Protein AF-A0A922XYN2-F1 (afdb_monomer)

Structure (mmCIF, N/CA/C/O backbone):
data_AF-A0A922XYN2-F1
#
_entry.id   AF-A0A922XYN2-F1
#
loop_
_atom_site.group_PDB
_atom_site.id
_atom_site.type_symbol
_atom_site.label_atom_id
_atom_site.label_alt_id
_atom_site.label_comp_id
_atom_site.label_asym_id
_atom_site.label_entity_id
_atom_site.label_seq_id
_atom_site.pdbx_PDB_ins_code
_atom_site.Cartn_x
_atom_site.Cartn_y
_atom_site.Cartn_z
_atom_site.occupancy
_atom_site.B_iso_or_equiv
_atom_site.auth_seq_id
_atom_site.auth_comp_id
_atom_site.auth_asym_id
_atom_site.auth_atom_id
_atom_site.pdbx_PDB_model_num
ATOM 1 N N . MET A 1 1 ? -10.089 15.717 -53.606 1.00 35.59 1 MET A N 1
ATOM 2 C CA . MET A 1 1 ? -9.477 16.838 -52.865 1.00 35.59 1 MET A CA 1
ATOM 3 C C . MET A 1 1 ? -10.326 17.003 -51.611 1.00 35.59 1 MET A C 1
ATOM 5 O O . MET A 1 1 ? -11.531 17.068 -51.799 1.00 35.59 1 MET A O 1
ATOM 9 N N . ILE A 1 2 ? -9.685 16.869 -50.436 1.00 46.00 2 ILE A N 1
ATOM 10 C CA . ILE A 1 2 ? -10.048 17.130 -49.009 1.00 46.00 2 ILE A CA 1
ATOM 11 C C . ILE A 1 2 ? -11.475 17.694 -48.752 1.00 46.00 2 ILE A C 1
ATOM 13 O O . ILE A 1 2 ? -11.925 18.522 -49.529 1.00 46.00 2 ILE A O 1
ATOM 17 N N . ASP A 1 3 ? -12.252 17.364 -47.714 1.00 44.62 3 ASP A N 1
ATOM 18 C CA . ASP A 1 3 ? -11.954 17.062 -46.303 1.00 44.62 3 ASP A CA 1
ATOM 19 C C . ASP A 1 3 ? -13.269 16.685 -45.560 1.00 44.62 3 ASP A C 1
ATOM 21 O O . ASP A 1 3 ? -14.352 16.765 -46.138 1.00 44.62 3 ASP A O 1
ATOM 25 N N . GLU A 1 4 ? -13.129 16.376 -44.267 1.00 50.12 4 GLU A N 1
ATOM 26 C CA . GLU A 1 4 ? -14.046 16.641 -43.148 1.00 50.12 4 GLU A CA 1
ATOM 27 C C . GLU A 1 4 ? -15.029 15.540 -42.713 1.00 50.12 4 GLU A C 1
ATOM 29 O O . GLU A 1 4 ? -16.139 15.414 -43.226 1.00 50.12 4 GLU A O 1
ATOM 34 N N . LYS A 1 5 ? -14.653 14.820 -41.639 1.00 47.78 5 LYS A N 1
ATOM 35 C CA . LYS A 1 5 ? -15.328 14.816 -40.313 1.00 47.78 5 LYS A CA 1
ATOM 36 C C . LYS A 1 5 ? -15.004 13.542 -39.526 1.00 47.78 5 LYS A C 1
ATOM 38 O O . LYS A 1 5 ? -15.705 12.541 -39.606 1.00 47.78 5 LYS A O 1
ATOM 43 N N . GLY A 1 6 ? -13.962 13.613 -38.700 1.00 42.72 6 GLY A N 1
ATOM 44 C CA . GLY A 1 6 ? -13.718 12.675 -37.603 1.00 42.72 6 GLY A CA 1
ATOM 45 C C . GLY A 1 6 ? -14.423 13.147 -36.334 1.00 42.72 6 GLY A C 1
ATOM 46 O O . GLY A 1 6 ? -13.771 13.531 -35.372 1.00 42.72 6 GLY A O 1
ATOM 47 N N . ALA A 1 7 ? -15.750 13.172 -36.358 1.00 51.50 7 ALA A N 1
ATOM 48 C CA . ALA A 1 7 ? -16.563 13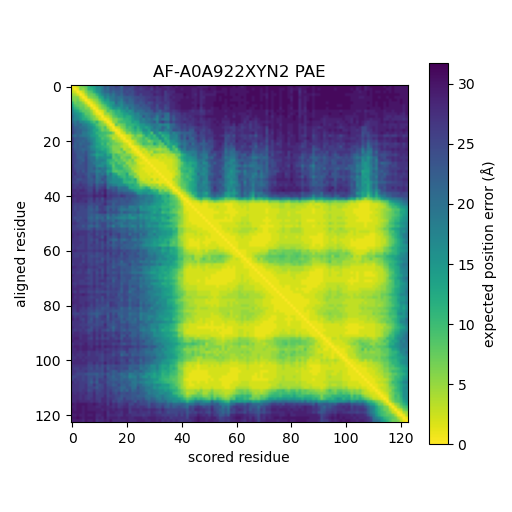.238 -35.156 1.00 51.50 7 ALA A CA 1
ATOM 49 C C . ALA A 1 7 ? -17.721 12.271 -35.349 1.00 51.50 7 ALA A C 1
ATOM 51 O O . ALA A 1 7 ? -18.458 12.416 -36.324 1.00 51.50 7 ALA A O 1
ATOM 52 N N . ASN A 1 8 ? -17.824 11.318 -34.423 1.00 53.53 8 ASN A N 1
ATOM 53 C CA . ASN A 1 8 ? -19.052 10.915 -33.743 1.00 53.53 8 ASN A CA 1
ATOM 54 C C . ASN A 1 8 ? -19.264 9.403 -33.626 1.00 53.53 8 ASN A C 1
ATOM 56 O O . ASN A 1 8 ? -18.958 8.632 -34.528 1.00 53.53 8 ASN A O 1
ATOM 60 N N . ASP A 1 9 ? -19.907 9.070 -32.506 1.00 50.09 9 ASP A N 1
ATOM 61 C CA . ASP A 1 9 ? -20.836 7.960 -32.344 1.00 50.09 9 ASP A CA 1
ATOM 62 C C . ASP A 1 9 ? -20.226 6.559 -32.380 1.00 50.09 9 ASP A C 1
ATOM 64 O O . ASP A 1 9 ? -19.882 6.012 -33.427 1.00 50.09 9 ASP A O 1
ATOM 68 N N . ALA A 1 10 ? -20.192 5.919 -31.205 1.00 53.25 10 ALA A N 1
ATOM 69 C CA . ALA A 1 10 ? -20.178 4.464 -31.150 1.00 53.25 10 ALA A CA 1
ATOM 70 C C . ALA A 1 10 ? -21.277 3.948 -32.108 1.00 53.25 10 ALA A C 1
ATOM 72 O O . ALA A 1 10 ? -22.445 4.323 -31.951 1.00 53.25 10 ALA A O 1
ATOM 73 N N . PRO A 1 11 ? -20.924 3.171 -33.145 1.00 46.31 11 PRO A N 1
ATOM 74 C CA . PRO A 1 11 ? -21.837 2.911 -34.245 1.00 46.31 11 PRO A CA 1
ATOM 75 C C . PRO A 1 11 ? -23.014 2.052 -33.776 1.00 46.31 11 PRO A C 1
ATOM 77 O O . PRO A 1 11 ? -22.827 0.968 -33.227 1.00 46.31 11 PRO A O 1
ATOM 80 N N . CYS A 1 12 ? -24.237 2.502 -34.069 1.00 55.22 12 CYS A N 1
ATOM 81 C CA . CYS A 1 12 ? -25.516 1.841 -33.771 1.00 55.22 12 CYS A CA 1
ATOM 82 C C . CYS A 1 12 ? -25.755 0.499 -34.506 1.00 55.22 12 CYS A C 1
ATOM 84 O O . CYS A 1 12 ? -26.888 0.031 -34.587 1.00 55.22 12 CYS A O 1
ATOM 86 N N . TRP A 1 13 ? -24.701 -0.126 -35.040 1.00 47.03 13 TRP A N 1
ATOM 87 C CA . TRP A 1 13 ? -24.752 -1.309 -35.907 1.00 47.03 13 TRP A CA 1
ATOM 88 C C . TRP A 1 13 ? -24.107 -2.563 -35.296 1.00 47.03 13 TRP A C 1
ATOM 90 O O . TRP A 1 13 ? -24.020 -3.586 -35.973 1.00 47.03 13 TRP A O 1
ATOM 100 N N . TYR A 1 14 ? -23.667 -2.528 -34.034 1.00 45.69 14 TYR A N 1
ATOM 101 C CA . TYR A 1 14 ? -23.246 -3.745 -33.335 1.00 45.69 14 TYR A CA 1
ATOM 102 C C . TYR A 1 14 ? -24.481 -4.534 -32.877 1.00 45.69 14 TYR A C 1
ATOM 104 O O . TYR A 1 14 ? -25.218 -4.101 -31.994 1.00 45.69 14 TYR A O 1
ATOM 112 N N . GLY A 1 15 ? -24.718 -5.694 -33.497 1.00 53.38 15 GLY A N 1
ATOM 113 C CA . GLY A 1 15 ? -25.681 -6.675 -32.996 1.00 53.38 15 GLY A CA 1
ATOM 114 C C . GLY A 1 15 ? -25.260 -7.185 -31.614 1.00 53.38 15 GLY A C 1
ATOM 115 O O . GLY A 1 15 ? -24.064 -7.289 -31.329 1.00 53.38 15 GLY A O 1
ATOM 116 N N . SER A 1 16 ? -26.238 -7.506 -30.763 1.00 57.66 16 SER A N 1
ATOM 117 C CA . SER A 1 16 ? -26.027 -7.902 -29.359 1.00 57.66 16 SER A CA 1
ATOM 118 C C . SER A 1 16 ? -24.988 -9.016 -29.187 1.00 57.66 16 SER A C 1
ATOM 120 O O . SER A 1 16 ? -24.183 -8.967 -28.265 1.00 57.66 16 SER A O 1
ATOM 122 N N . GLU A 1 17 ? -24.907 -9.942 -30.143 1.00 52.44 17 GLU A N 1
ATOM 123 C CA . GLU A 1 17 ? -23.994 -11.091 -30.095 1.00 52.44 17 GLU A CA 1
ATOM 124 C C . GLU A 1 17 ? -22.498 -10.713 -30.116 1.00 52.44 17 GLU A C 1
ATOM 126 O O . GLU A 1 17 ? -21.669 -11.444 -29.576 1.00 52.44 17 GLU A O 1
ATOM 131 N N . GLN A 1 18 ? -22.115 -9.569 -30.700 1.00 48.56 18 GLN A N 1
ATOM 132 C CA . GLN A 1 18 ? -20.716 -9.109 -30.686 1.00 48.56 18 GLN A CA 1
ATOM 133 C C . GLN A 1 18 ? -20.359 -8.331 -29.409 1.00 48.56 18 GLN A C 1
ATOM 135 O O . GLN A 1 18 ? -19.202 -8.352 -28.989 1.00 48.56 18 GLN A O 1
ATOM 140 N N . ALA A 1 19 ? -21.343 -7.705 -28.754 1.00 52.12 19 ALA A N 1
ATOM 141 C CA . ALA A 1 19 ? -21.171 -7.155 -27.409 1.00 52.12 19 ALA A CA 1
ATOM 142 C C . ALA A 1 19 ? -21.004 -8.280 -26.368 1.00 52.12 19 ALA A C 1
ATOM 144 O O . ALA A 1 19 ? -20.178 -8.163 -25.462 1.00 52.12 19 ALA A O 1
ATOM 145 N N . ASP A 1 20 ? -21.702 -9.404 -26.558 1.00 54.69 20 ASP A N 1
ATOM 146 C CA . ASP A 1 20 ? -21.614 -10.580 -25.684 1.00 54.69 20 ASP A CA 1
ATOM 147 C C . ASP A 1 20 ? -20.237 -11.263 -25.758 1.00 54.69 20 ASP A C 1
ATOM 149 O O . ASP A 1 20 ? -19.674 -11.656 -24.733 1.00 54.69 20 ASP A O 1
ATOM 153 N N . ALA A 1 21 ? -19.633 -11.338 -26.950 1.00 50.16 21 ALA A N 1
ATOM 154 C CA . ALA A 1 21 ? -18.270 -11.851 -27.117 1.00 50.16 21 ALA A CA 1
ATOM 155 C C . ALA A 1 21 ? -17.208 -10.960 -26.432 1.00 50.16 21 ALA A C 1
ATOM 157 O O . ALA A 1 21 ? -16.198 -11.467 -25.938 1.00 50.16 21 ALA A O 1
ATOM 158 N N . TRP A 1 22 ? -17.442 -9.644 -26.355 1.00 49.38 22 TRP A N 1
ATOM 159 C CA . TRP A 1 22 ? -16.561 -8.686 -25.674 1.00 49.38 22 TRP A CA 1
ATOM 160 C C . TRP A 1 22 ? -16.706 -8.762 -24.147 1.00 49.38 22 TRP A C 1
ATOM 162 O O . TRP A 1 22 ? -15.704 -8.825 -23.434 1.00 49.38 22 TRP A O 1
ATOM 172 N N . ALA A 1 23 ? -17.939 -8.873 -23.644 1.00 52.00 23 ALA A N 1
ATOM 173 C CA . ALA A 1 23 ? -18.224 -9.098 -22.226 1.00 52.00 23 ALA A CA 1
ATOM 174 C C . ALA A 1 23 ? -17.661 -10.440 -21.714 1.00 52.00 23 ALA A C 1
ATOM 176 O O . ALA A 1 23 ? -17.095 -10.499 -20.621 1.00 52.00 23 ALA A O 1
ATOM 177 N N . ALA A 1 24 ? -17.726 -11.506 -22.523 1.00 54.72 24 ALA A N 1
ATOM 178 C CA . ALA A 1 24 ? -17.124 -12.799 -22.190 1.00 54.72 24 ALA A CA 1
ATOM 179 C C . ALA A 1 24 ? -15.586 -12.737 -22.102 1.00 54.72 24 ALA A C 1
ATOM 181 O O . ALA A 1 24 ? -14.985 -13.400 -21.254 1.00 54.72 24 ALA A O 1
ATOM 182 N N . GLY A 1 25 ? -14.942 -11.906 -22.931 1.00 49.44 25 GLY A N 1
ATOM 183 C CA . GLY A 1 25 ? -13.504 -11.639 -22.852 1.00 49.44 25 GLY A CA 1
ATOM 184 C C . GLY A 1 25 ? -13.089 -10.924 -21.558 1.00 49.44 25 GLY A C 1
ATOM 185 O O . GLY A 1 25 ? -12.072 -11.285 -20.964 1.00 49.44 25 GLY A O 1
ATOM 186 N N . PHE A 1 26 ? -13.894 -9.966 -21.079 1.00 51.28 26 PHE A N 1
ATOM 187 C CA . PHE A 1 26 ? -13.655 -9.273 -19.807 1.00 51.28 26 PHE A CA 1
ATOM 188 C C . PHE A 1 26 ? -13.840 -10.176 -18.590 1.00 51.28 26 PHE A C 1
ATOM 190 O O . PHE A 1 26 ? -13.027 -10.105 -17.671 1.00 51.28 26 PHE A O 1
ATOM 197 N N . GLU A 1 27 ? -14.824 -11.078 -18.594 1.00 57.88 27 GLU A N 1
ATOM 198 C CA . GLU A 1 27 ? -14.984 -12.015 -17.476 1.00 57.88 27 GLU A CA 1
ATOM 199 C C . GLU A 1 27 ? -13.934 -13.121 -17.452 1.00 57.88 27 GLU A C 1
ATOM 201 O O . GLU A 1 27 ? -13.489 -13.509 -16.370 1.00 57.88 27 GLU A O 1
ATOM 206 N N . ALA A 1 28 ? -13.441 -13.567 -18.611 1.00 51.28 28 ALA A N 1
ATOM 207 C CA . ALA A 1 28 ? -12.278 -14.451 -18.661 1.00 51.28 28 ALA A CA 1
ATOM 208 C C . ALA A 1 28 ? -11.017 -13.765 -18.094 1.00 51.28 28 ALA A C 1
ATOM 210 O O . ALA A 1 28 ? -10.256 -14.387 -17.351 1.00 51.28 28 ALA A O 1
ATOM 211 N N . ALA A 1 29 ? -10.824 -12.472 -18.376 1.00 53.66 29 ALA A N 1
ATOM 212 C CA . ALA A 1 29 ? -9.730 -11.676 -17.820 1.00 53.66 29 ALA A CA 1
ATOM 213 C C . ALA A 1 29 ? -9.905 -11.383 -16.316 1.00 53.66 29 ALA A C 1
ATOM 215 O O . ALA A 1 29 ? -8.935 -11.489 -15.565 1.00 53.66 29 ALA A O 1
ATOM 216 N N . ARG A 1 30 ? -11.129 -11.092 -15.848 1.00 59.50 30 ARG A N 1
ATOM 217 C CA . ARG A 1 30 ? -11.458 -10.927 -14.421 1.00 59.50 30 ARG A CA 1
ATOM 218 C C . ARG A 1 30 ? -11.191 -12.208 -13.637 1.00 59.50 30 ARG A C 1
ATOM 220 O O . ARG A 1 30 ? -10.584 -12.153 -12.576 1.00 59.50 30 ARG A O 1
ATOM 227 N N . LEU A 1 31 ? -11.577 -13.368 -14.166 1.00 60.56 31 LEU A N 1
ATOM 228 C CA . LEU A 1 31 ? -11.314 -14.660 -13.527 1.00 60.56 31 LEU A CA 1
ATOM 229 C C . LEU A 1 31 ? -9.822 -15.021 -13.532 1.00 60.56 31 LEU A C 1
ATOM 231 O O . LEU A 1 31 ? -9.329 -15.558 -12.542 1.00 60.56 31 LEU A O 1
ATOM 235 N N . ALA A 1 32 ? -9.082 -14.689 -14.595 1.00 51.25 32 ALA A N 1
ATOM 236 C CA . ALA A 1 32 ? -7.627 -14.852 -14.632 1.00 51.25 32 ALA A CA 1
ATOM 237 C C . ALA A 1 32 ? -6.906 -13.920 -13.632 1.00 51.25 32 ALA A C 1
ATOM 239 O O . ALA A 1 32 ? -5.978 -14.365 -12.957 1.00 51.25 32 ALA A O 1
ATOM 240 N N . TYR A 1 33 ? -7.368 -12.672 -13.472 1.00 52.03 33 TYR A N 1
ATOM 241 C CA . TYR A 1 33 ? -6.910 -11.720 -12.447 1.00 52.03 33 TYR A CA 1
ATOM 242 C C . TYR A 1 33 ? -7.206 -12.220 -11.026 1.00 52.03 33 TYR A C 1
ATOM 244 O O . TYR A 1 33 ? -6.307 -12.259 -10.189 1.00 52.03 33 TYR A O 1
ATOM 252 N N . GLU A 1 34 ? -8.426 -12.690 -10.761 1.00 51.12 34 GLU A N 1
ATOM 253 C CA . GLU A 1 34 ? -8.823 -13.230 -9.454 1.00 51.12 34 GLU A CA 1
ATOM 254 C C . GLU A 1 34 ? -8.113 -14.563 -9.124 1.00 51.12 34 GLU A C 1
ATOM 256 O O . GLU A 1 34 ? -7.757 -14.807 -7.971 1.00 51.12 34 GLU A O 1
ATOM 261 N N . SER A 1 35 ? -7.802 -15.394 -10.129 1.00 46.38 35 SER A N 1
ATOM 262 C CA . SER A 1 35 ? -7.001 -16.617 -9.959 1.00 46.38 35 SER A CA 1
ATOM 263 C C . SER A 1 35 ? -5.508 -16.332 -9.747 1.00 46.38 35 SER A C 1
ATOM 265 O O . SER A 1 35 ? -4.863 -17.053 -8.984 1.00 46.38 35 SER A O 1
ATOM 267 N N . ALA A 1 36 ? -4.940 -15.304 -10.386 1.00 49.69 36 ALA A N 1
ATOM 268 C CA . ALA A 1 36 ? -3.550 -14.889 -10.174 1.00 49.69 36 ALA A CA 1
ATOM 269 C C . ALA A 1 36 ? -3.355 -14.224 -8.796 1.00 49.69 36 ALA A C 1
ATOM 271 O O . ALA A 1 36 ? -2.345 -14.456 -8.134 1.00 49.69 36 ALA A O 1
ATOM 272 N N . LYS A 1 37 ? -4.374 -13.498 -8.311 1.00 51.41 37 LYS A N 1
ATOM 273 C CA . LYS A 1 37 ? -4.485 -12.986 -6.931 1.00 51.41 37 LYS A CA 1
ATOM 274 C C . LYS A 1 37 ? -4.435 -14.084 -5.866 1.00 51.41 37 LYS A C 1
ATOM 276 O O . LYS A 1 37 ? -4.062 -13.817 -4.725 1.00 51.41 37 LYS A O 1
ATOM 281 N N . GLN A 1 38 ? -4.859 -15.302 -6.203 1.00 48.66 38 GLN A N 1
ATOM 282 C CA . GLN A 1 38 ? -5.121 -16.332 -5.203 1.00 48.66 38 GLN A CA 1
ATOM 283 C C . GLN A 1 38 ? -3.884 -17.106 -4.732 1.00 48.66 38 GLN A C 1
ATOM 285 O O . GLN A 1 38 ? -3.932 -17.630 -3.620 1.00 48.66 38 GLN A O 1
ATOM 290 N N . LYS A 1 39 ? -2.781 -17.188 -5.492 1.00 47.91 39 LYS A N 1
ATOM 291 C CA . LYS A 1 39 ? -1.590 -17.958 -5.070 1.00 47.91 39 LYS A CA 1
ATOM 292 C C . LYS A 1 39 ? -0.272 -17.433 -5.654 1.00 47.91 39 LYS A C 1
ATOM 294 O O . LYS A 1 39 ? 0.334 -18.081 -6.503 1.00 47.91 39 LYS A O 1
ATOM 299 N N . GLY A 1 40 ? 0.244 -16.328 -5.116 1.00 54.81 40 GLY A N 1
ATOM 300 C CA . GLY A 1 40 ? 1.696 -16.242 -4.933 1.00 54.81 40 GLY A CA 1
ATOM 301 C C . GLY A 1 40 ? 2.094 -17.356 -3.960 1.00 54.81 40 GLY A C 1
ATOM 302 O O . GLY A 1 40 ? 1.422 -17.525 -2.942 1.00 54.81 40 GLY A O 1
ATOM 303 N N . ALA A 1 41 ? 3.104 -18.164 -4.287 1.00 52.59 41 ALA A N 1
ATOM 304 C CA . ALA A 1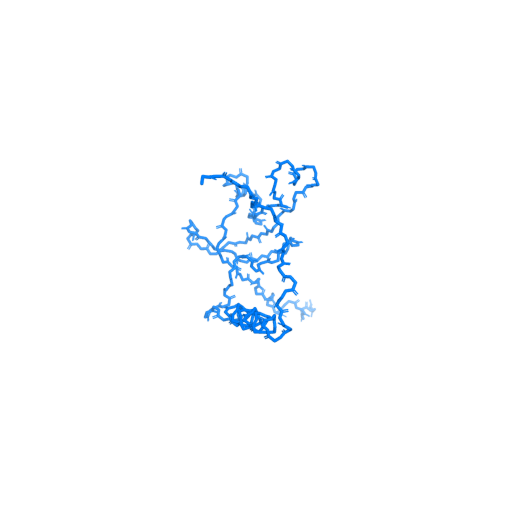 41 ? 3.386 -19.452 -3.635 1.00 52.59 41 ALA A CA 1
ATOM 305 C C . ALA A 1 41 ? 3.551 -19.401 -2.094 1.00 52.59 41 ALA A C 1
ATOM 307 O O . ALA A 1 41 ? 3.411 -20.436 -1.450 1.00 52.59 41 ALA A O 1
ATOM 308 N N . ASP A 1 42 ? 3.720 -18.207 -1.510 1.00 71.75 42 ASP A N 1
ATOM 309 C CA . ASP A 1 42 ? 3.964 -17.968 -0.080 1.00 71.75 42 ASP A CA 1
ATOM 310 C C . ASP A 1 42 ? 3.003 -16.934 0.563 1.00 71.75 42 ASP A C 1
ATOM 312 O O . ASP A 1 42 ? 3.304 -16.352 1.608 1.00 71.75 42 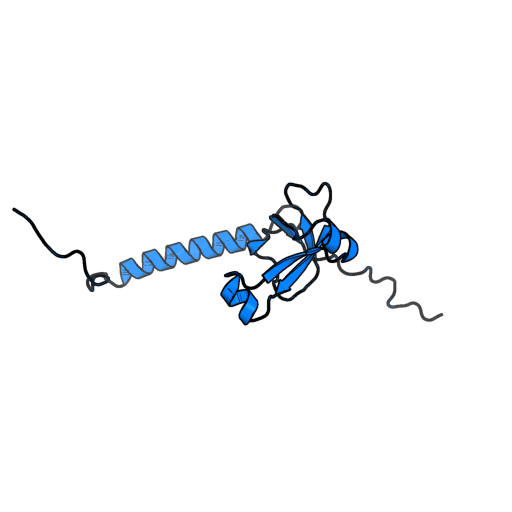ASP A O 1
ATOM 316 N N . GLY A 1 43 ? 1.848 -16.661 -0.061 1.00 85.12 43 GLY A N 1
ATOM 317 C CA . GLY A 1 43 ? 0.816 -15.749 0.471 1.00 85.12 43 GLY A CA 1
ATOM 318 C C . GLY A 1 43 ? 0.986 -14.263 0.122 1.00 85.12 43 GLY A C 1
ATOM 319 O O . GLY A 1 43 ? 0.176 -13.444 0.554 1.00 85.12 43 GLY A O 1
ATOM 320 N N . TRP A 1 44 ? 2.000 -13.920 -0.676 1.00 90.25 44 TRP A N 1
ATOM 321 C CA . TRP A 1 44 ? 2.217 -12.578 -1.225 1.00 90.25 44 TRP A CA 1
ATOM 322 C C . TRP A 1 44 ? 1.281 -12.269 -2.400 1.00 90.25 44 TRP A C 1
ATOM 324 O O . TRP A 1 44 ? 0.986 -13.141 -3.220 1.00 90.25 44 TRP A O 1
ATOM 334 N N . ARG A 1 45 ? 0.829 -11.017 -2.479 1.00 92.44 45 ARG A N 1
ATOM 335 C CA . ARG A 1 45 ? -0.116 -10.482 -3.468 1.00 92.44 45 ARG A CA 1
ATOM 336 C C . ARG A 1 45 ? 0.418 -9.175 -4.048 1.00 92.44 45 ARG A C 1
ATOM 338 O O . ARG A 1 45 ? 1.184 -8.482 -3.387 1.00 92.44 45 ARG A O 1
ATOM 345 N N . ASP A 1 46 ? -0.008 -8.827 -5.255 1.00 93.50 46 ASP A N 1
ATOM 346 C CA . ASP A 1 46 ? 0.321 -7.545 -5.894 1.00 93.50 46 ASP A CA 1
ATOM 347 C C . ASP A 1 46 ? -0.196 -6.361 -5.058 1.00 93.50 46 ASP A C 1
ATOM 349 O O . ASP A 1 46 ? -1.338 -6.397 -4.582 1.00 93.50 46 ASP A O 1
ATOM 353 N N . ILE A 1 47 ? 0.618 -5.318 -4.871 1.00 94.62 47 ILE A N 1
ATOM 354 C CA . ILE A 1 47 ? 0.259 -4.136 -4.071 1.00 94.62 47 ILE A CA 1
ATOM 355 C C . ILE A 1 47 ? -1.007 -3.421 -4.563 1.00 94.62 47 ILE A C 1
ATOM 357 O O . ILE A 1 47 ? -1.744 -2.865 -3.753 1.00 94.62 47 ILE A O 1
ATOM 361 N N . ALA A 1 48 ? -1.336 -3.485 -5.857 1.00 94.62 48 ALA A N 1
ATOM 362 C CA . ALA A 1 48 ? -2.562 -2.900 -6.399 1.00 94.62 48 ALA A CA 1
ATOM 363 C C . ALA A 1 48 ? -3.833 -3.530 -5.802 1.00 94.62 48 ALA A C 1
ATOM 365 O O . ALA A 1 48 ? -4.916 -2.959 -5.905 1.00 94.62 48 ALA A O 1
ATOM 366 N N . SER A 1 49 ? -3.709 -4.707 -5.181 1.00 93.94 49 SER A N 1
ATOM 367 C CA . SER A 1 49 ? -4.793 -5.388 -4.473 1.00 93.94 49 SER A CA 1
ATOM 368 C C . SER A 1 49 ? -4.829 -5.155 -2.961 1.00 93.94 49 SER A C 1
ATOM 370 O O . SER A 1 49 ? -5.694 -5.732 -2.300 1.00 93.94 49 SER A O 1
ATOM 372 N N . ALA A 1 50 ? -3.888 -4.385 -2.411 1.00 94.81 50 ALA A N 1
ATOM 373 C CA . ALA A 1 50 ? -3.816 -4.117 -0.981 1.00 94.81 50 ALA A CA 1
ATOM 374 C C . ALA A 1 50 ? -4.970 -3.222 -0.508 1.00 94.81 50 ALA A C 1
ATOM 376 O O . ALA A 1 50 ? -5.441 -2.371 -1.272 1.00 94.81 50 ALA A O 1
ATOM 377 N N . PRO A 1 51 ? -5.430 -3.399 0.742 1.00 93.56 51 PRO A N 1
ATOM 378 C CA . PRO A 1 51 ? -6.441 -2.530 1.320 1.00 93.56 51 PRO A CA 1
ATOM 379 C C . PRO A 1 51 ? -5.905 -1.096 1.453 1.00 93.56 51 PRO A C 1
ATOM 381 O O . PRO A 1 51 ? -4.749 -0.869 1.812 1.00 93.56 51 PRO A O 1
ATOM 384 N N . LYS A 1 52 ? -6.761 -0.121 1.128 1.00 96.56 52 LYS A N 1
ATOM 385 C CA . LYS A 1 52 ? -6.480 1.324 1.215 1.00 96.56 52 LYS A CA 1
ATOM 386 C C . LYS A 1 52 ? -7.321 1.999 2.301 1.00 96.56 52 LYS A C 1
ATOM 388 O O . LYS A 1 52 ? -7.818 3.105 2.129 1.00 96.56 52 LYS A O 1
ATOM 393 N N . ASP A 1 53 ? -7.535 1.288 3.398 1.00 95.25 53 ASP A N 1
ATOM 394 C CA . ASP A 1 53 ? -8.357 1.699 4.541 1.00 95.25 53 ASP A CA 1
ATOM 395 C C . ASP A 1 53 ? -7.523 1.971 5.807 1.00 95.25 53 ASP A C 1
ATOM 397 O O . ASP A 1 53 ? -8.077 2.237 6.872 1.00 95.25 53 ASP A O 1
ATOM 401 N N . GLY A 1 54 ? -6.192 1.926 5.688 1.00 93.56 54 GLY A N 1
ATOM 402 C CA . GLY A 1 54 ? -5.255 2.100 6.796 1.00 93.56 54 GLY A CA 1
ATOM 403 C C . GLY A 1 54 ? -4.885 0.805 7.526 1.00 93.56 54 GLY A C 1
ATOM 404 O O . GLY A 1 54 ? -4.127 0.870 8.495 1.00 93.56 54 GLY A O 1
ATOM 405 N N . GLU A 1 55 ? -5.367 -0.364 7.084 1.00 95.25 55 GLU A N 1
ATOM 406 C CA . GLU A 1 55 ? -4.935 -1.653 7.633 1.00 95.25 55 GLU A CA 1
ATOM 407 C C . GLU A 1 55 ? -3.417 -1.861 7.457 1.00 95.25 55 GLU A C 1
ATOM 409 O O . GLU A 1 55 ? -2.846 -1.606 6.393 1.00 95.25 55 GLU A O 1
ATOM 414 N N . ILE A 1 56 ? -2.756 -2.342 8.518 1.00 95.69 56 ILE A N 1
ATOM 415 C CA . ILE A 1 56 ? -1.319 -2.631 8.506 1.00 95.69 56 ILE A CA 1
ATOM 416 C C . ILE A 1 56 ? -1.072 -4.017 7.912 1.00 95.69 56 ILE A C 1
ATOM 418 O O . ILE A 1 56 ? -1.626 -5.020 8.364 1.00 95.69 56 ILE A O 1
ATOM 422 N N . PHE A 1 57 ? -0.146 -4.091 6.963 1.00 95.06 57 PHE A N 1
ATOM 423 C CA . PHE A 1 57 ? 0.280 -5.331 6.323 1.00 95.06 57 PHE A CA 1
ATOM 424 C C . PHE A 1 57 ? 1.807 -5.427 6.237 1.00 95.06 57 PHE A C 1
ATOM 426 O O . PHE A 1 57 ? 2.530 -4.475 6.528 1.00 95.06 57 PHE A O 1
ATOM 433 N N . LEU A 1 58 ? 2.315 -6.589 5.820 1.00 95.25 58 LEU A N 1
ATOM 434 C CA . LEU A 1 58 ? 3.727 -6.751 5.466 1.00 95.25 58 LEU A CA 1
ATOM 435 C C . LEU A 1 58 ? 3.922 -6.443 3.986 1.00 95.25 58 LEU A C 1
ATOM 437 O O . LEU A 1 58 ? 3.332 -7.123 3.149 1.00 95.25 58 LEU A O 1
ATOM 441 N N . GLY A 1 59 ? 4.733 -5.434 3.678 1.00 94.12 59 GLY A N 1
ATOM 442 C CA . GLY A 1 59 ? 5.077 -4.996 2.329 1.00 94.12 59 GLY A CA 1
ATOM 443 C C . GLY A 1 59 ? 6.537 -5.283 1.976 1.00 94.12 59 GLY A C 1
ATOM 444 O O . GLY A 1 59 ? 7.395 -5.369 2.854 1.00 94.12 59 GLY A O 1
ATOM 445 N N . THR A 1 60 ? 6.825 -5.438 0.686 1.00 93.62 60 THR A N 1
ATOM 446 C CA . THR A 1 60 ? 8.193 -5.528 0.145 1.00 93.62 60 THR A CA 1
ATOM 447 C C . THR A 1 60 ? 8.267 -4.836 -1.213 1.00 93.62 60 THR A C 1
ATOM 449 O O . THR A 1 60 ? 7.292 -4.845 -1.974 1.00 93.62 60 THR A O 1
ATOM 452 N N . GLY A 1 61 ? 9.406 -4.229 -1.527 1.00 88.94 61 GLY A N 1
ATOM 453 C CA . GLY A 1 61 ? 9.669 -3.529 -2.776 1.00 88.94 61 GLY A CA 1
ATOM 454 C C . GLY A 1 61 ? 11.103 -3.764 -3.268 1.00 88.94 61 GLY A C 1
ATOM 455 O O . GLY A 1 61 ? 11.807 -4.638 -2.757 1.00 88.94 61 GLY A O 1
ATOM 456 N N . PRO A 1 62 ? 11.532 -3.031 -4.307 1.00 80.88 62 PRO A N 1
ATOM 457 C CA . PRO A 1 62 ? 12.831 -3.236 -4.940 1.00 80.88 62 PRO A CA 1
ATOM 458 C C . PRO A 1 62 ? 14.023 -2.842 -4.057 1.00 80.88 62 PRO A C 1
ATOM 460 O O . PRO A 1 62 ? 15.143 -3.270 -4.335 1.00 80.88 62 PRO A O 1
ATOM 463 N N . GLU A 1 63 ? 13.804 -2.008 -3.039 1.00 78.38 63 GLU A N 1
ATOM 464 C CA . GLU A 1 63 ? 14.864 -1.397 -2.225 1.00 78.38 63 GLU A CA 1
ATOM 465 C C . GLU A 1 63 ? 14.939 -2.004 -0.811 1.00 78.38 63 GLU A C 1
ATOM 467 O O . GLU A 1 63 ? 15.901 -1.789 -0.073 1.00 78.38 63 GLU A O 1
ATOM 472 N N . GLU A 1 64 ? 13.952 -2.813 -0.434 1.00 78.38 64 GLU A N 1
ATOM 473 C CA . GLU A 1 64 ? 13.797 -3.379 0.895 1.00 78.38 64 GLU A CA 1
ATOM 474 C C . GLU A 1 64 ? 14.428 -4.774 0.982 1.00 78.38 64 GLU A C 1
ATOM 476 O O . GLU A 1 64 ? 13.958 -5.741 0.384 1.00 78.38 64 GLU A O 1
ATOM 481 N N . ALA A 1 65 ? 15.472 -4.910 1.803 1.00 81.94 65 ALA A N 1
ATOM 482 C CA . ALA A 1 65 ? 16.127 -6.200 2.038 1.00 81.94 65 ALA A CA 1
ATOM 483 C C . ALA A 1 65 ? 15.223 -7.229 2.750 1.00 81.94 65 ALA A C 1
ATOM 485 O O . ALA A 1 65 ? 15.485 -8.430 2.681 1.00 81.94 65 ALA A O 1
ATOM 486 N N . TRP A 1 66 ? 14.179 -6.765 3.445 1.00 85.31 66 TRP A N 1
ATOM 487 C CA . TRP A 1 66 ? 13.253 -7.583 4.227 1.00 85.31 66 TRP A CA 1
ATOM 488 C C . TRP A 1 66 ? 11.838 -6.994 4.177 1.00 85.31 66 TRP A C 1
ATOM 490 O O . TRP A 1 66 ? 11.701 -5.780 4.024 1.00 85.31 66 TRP A O 1
ATOM 500 N N . PRO A 1 67 ? 10.787 -7.814 4.358 1.00 91.44 67 PRO A N 1
ATOM 501 C CA . PRO A 1 67 ? 9.433 -7.317 4.556 1.00 91.44 67 PRO A CA 1
ATOM 502 C C . PRO A 1 67 ? 9.333 -6.335 5.722 1.00 91.44 67 PRO A C 1
ATOM 504 O O . PRO A 1 67 ? 9.867 -6.599 6.800 1.00 91.44 67 PRO A O 1
ATOM 507 N N . VAL A 1 68 ? 8.585 -5.253 5.536 1.00 92.69 68 VAL A N 1
ATOM 508 C CA . VAL A 1 68 ? 8.355 -4.222 6.558 1.00 92.69 68 VAL A CA 1
ATOM 509 C C . VAL A 1 68 ? 6.864 -3.966 6.746 1.00 92.69 68 VAL A C 1
ATOM 511 O O . VAL A 1 68 ? 6.060 -4.231 5.854 1.00 92.69 68 VAL A O 1
ATOM 514 N N . ALA A 1 69 ? 6.481 -3.475 7.924 1.00 94.62 69 ALA A N 1
ATOM 515 C CA . ALA A 1 69 ? 5.098 -3.112 8.206 1.00 94.62 69 ALA A CA 1
ATOM 516 C C . ALA A 1 69 ? 4.744 -1.784 7.519 1.00 94.62 69 ALA A C 1
ATOM 518 O O . ALA A 1 69 ? 5.439 -0.783 7.709 1.00 94.62 69 ALA A O 1
ATOM 519 N N . MET A 1 70 ? 3.670 -1.778 6.734 1.00 95.88 70 MET A N 1
ATOM 520 C CA . MET A 1 70 ? 3.230 -0.633 5.932 1.00 95.88 70 MET A CA 1
ATOM 521 C C . MET A 1 70 ? 1.709 -0.478 5.981 1.00 95.88 70 MET A C 1
ATOM 523 O O . MET A 1 70 ? 1.004 -1.422 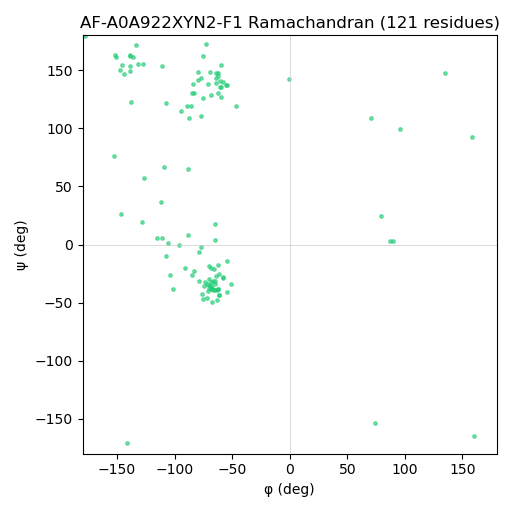6.340 1.00 95.88 70 MET A O 1
ATOM 527 N N . LEU A 1 71 ? 1.218 0.707 5.613 1.00 96.69 71 LEU A N 1
ATOM 528 C CA . LEU A 1 71 ? -0.209 1.027 5.496 1.00 96.69 71 LEU A CA 1
ATOM 529 C C . LEU A 1 71 ? -0.456 2.133 4.455 1.00 96.69 71 LEU A C 1
ATOM 531 O O . LEU A 1 71 ? 0.473 2.846 4.067 1.00 96.69 71 LEU A O 1
ATOM 535 N N . TRP A 1 72 ? -1.706 2.276 4.005 1.00 97.25 72 TRP A N 1
ATOM 536 C CA . TRP A 1 72 ? -2.149 3.407 3.174 1.00 97.25 72 TRP A CA 1
ATOM 537 C C . TRP A 1 72 ? -2.530 4.600 4.050 1.00 97.25 72 TRP A C 1
ATOM 539 O O . TRP A 1 72 ? -3.331 4.442 4.972 1.00 97.25 72 TRP A O 1
ATOM 549 N N . GLN A 1 73 ? -2.011 5.787 3.745 1.00 95.88 73 GLN A N 1
ATOM 550 C CA . GLN A 1 73 ? -2.523 7.043 4.291 1.00 95.88 73 GLN A CA 1
ATOM 551 C C . GLN A 1 73 ? -3.267 7.800 3.199 1.00 95.88 73 GLN A C 1
ATOM 553 O O . GLN A 1 73 ? -2.699 8.101 2.149 1.00 95.88 73 GLN A O 1
ATOM 558 N N . SER A 1 74 ? -4.541 8.087 3.452 1.00 96.62 74 SER A N 1
ATOM 559 C CA . SER A 1 74 ? -5.356 8.900 2.554 1.00 96.62 74 SER A CA 1
ATOM 560 C C . SER A 1 74 ? -5.058 10.379 2.757 1.00 96.62 74 SER A C 1
ATOM 562 O O . SER A 1 74 ? -4.903 10.827 3.894 1.00 96.62 74 SER A O 1
ATOM 564 N N . TYR A 1 75 ? -5.030 11.128 1.661 1.00 95.88 75 TYR A N 1
ATOM 565 C CA . TYR A 1 75 ? -5.032 12.585 1.718 1.00 95.88 75 TYR A CA 1
ATOM 566 C C . TYR A 1 75 ? -6.426 13.111 2.074 1.00 95.88 75 TYR A C 1
ATOM 568 O O . TYR A 1 75 ? -7.429 12.394 1.956 1.00 95.88 75 TYR A O 1
ATOM 576 N N . ASP A 1 76 ? -6.497 14.368 2.512 1.00 96.94 76 ASP A N 1
ATOM 577 C CA . ASP A 1 76 ? -7.776 15.069 2.539 1.00 96.94 76 ASP A CA 1
ATOM 578 C C . ASP A 1 76 ? -8.235 15.437 1.115 1.00 96.94 76 ASP A C 1
ATOM 580 O O . ASP A 1 76 ? -7.538 15.199 0.127 1.00 96.94 76 ASP A O 1
ATOM 584 N N . ALA A 1 77 ? -9.462 15.944 0.987 1.00 97.00 77 ALA A N 1
ATOM 585 C CA . ALA A 1 77 ? -10.060 16.196 -0.321 1.00 97.00 77 ALA A CA 1
ATOM 586 C C . ALA A 1 77 ? -9.347 17.303 -1.114 1.00 97.00 77 ALA A C 1
ATOM 588 O O . ALA A 1 77 ? -9.338 17.242 -2.346 1.00 97.00 77 ALA A O 1
ATOM 589 N N . ASP A 1 78 ? -8.781 18.296 -0.427 1.00 97.44 78 ASP A N 1
ATOM 590 C CA . ASP A 1 78 ? -8.106 19.419 -1.072 1.00 97.44 78 ASP A CA 1
ATOM 591 C C . ASP A 1 78 ? -6.734 18.956 -1.585 1.00 97.44 78 ASP A C 1
ATOM 593 O O . ASP A 1 78 ? -6.424 19.130 -2.767 1.00 97.44 78 ASP A O 1
ATOM 597 N N . ASP A 1 79 ? -5.979 18.245 -0.744 1.00 96.88 79 ASP A N 1
ATOM 598 C CA . ASP A 1 79 ? -4.692 17.645 -1.098 1.00 96.88 79 ASP A CA 1
ATOM 599 C C . ASP A 1 79 ? -4.838 16.606 -2.220 1.00 96.88 79 ASP A C 1
ATOM 601 O O . ASP A 1 79 ? -4.069 16.606 -3.183 1.00 96.88 79 ASP A O 1
ATOM 605 N N . ALA A 1 80 ? -5.854 15.740 -2.154 1.00 96.69 80 ALA A N 1
ATOM 606 C CA . ALA A 1 80 ? -6.095 14.741 -3.193 1.00 96.69 80 ALA A CA 1
ATOM 607 C C . ALA A 1 80 ? -6.392 15.387 -4.557 1.00 96.69 80 ALA A C 1
ATOM 609 O O . ALA A 1 80 ? -5.935 14.896 -5.596 1.00 96.69 80 ALA A O 1
ATOM 610 N N . ALA A 1 81 ? -7.131 16.502 -4.564 1.00 96.56 81 ALA A N 1
ATOM 611 C CA . ALA A 1 81 ? -7.437 17.251 -5.778 1.00 96.56 81 ALA A CA 1
ATOM 612 C C . ALA A 1 81 ? -6.203 17.962 -6.356 1.00 96.56 81 ALA A C 1
ATOM 614 O O . ALA A 1 81 ? -6.055 18.015 -7.579 1.00 96.56 81 ALA A O 1
ATOM 615 N N . GLU A 1 82 ? -5.322 18.491 -5.503 1.00 97.31 82 GLU A N 1
ATOM 616 C CA . GLU A 1 82 ? -4.081 19.145 -5.927 1.00 97.31 82 GLU A CA 1
ATOM 617 C C . GLU A 1 82 ? -3.042 18.137 -6.443 1.00 97.31 82 GLU A C 1
ATOM 619 O O . GLU A 1 82 ? -2.451 18.335 -7.507 1.00 97.31 82 GLU A O 1
ATOM 624 N N . ILE A 1 83 ? -2.840 17.037 -5.715 1.00 95.62 83 ILE A N 1
ATOM 625 C CA . ILE A 1 83 ? -1.814 16.026 -6.003 1.00 95.62 83 ILE A CA 1
ATOM 626 C C . ILE A 1 83 ? -2.252 15.089 -7.139 1.00 95.62 83 ILE A C 1
ATOM 628 O O . ILE A 1 83 ? -1.418 14.602 -7.905 1.00 95.62 83 ILE A O 1
ATOM 632 N N . GLY A 1 84 ? -3.556 14.825 -7.269 1.00 96.12 84 GLY A N 1
ATOM 633 C CA . GLY A 1 84 ? -4.101 13.872 -8.239 1.00 96.12 84 GLY A CA 1
ATOM 634 C C . GLY A 1 84 ? -3.974 12.405 -7.808 1.00 96.12 84 GLY A C 1
ATOM 635 O O . GLY A 1 84 ? -3.948 11.514 -8.659 1.00 96.12 84 GLY A O 1
ATOM 636 N N . SER A 1 85 ? -3.881 12.148 -6.502 1.00 94.31 85 SER A N 1
ATOM 637 C CA . SER A 1 85 ? -3.885 10.814 -5.887 1.00 94.31 85 SER A CA 1
ATOM 638 C C . SER A 1 85 ? -4.730 10.844 -4.616 1.00 94.31 85 SER A C 1
ATOM 640 O O . SER A 1 85 ? -4.755 11.854 -3.927 1.00 94.31 85 SER A O 1
ATOM 642 N N . ASP A 1 86 ? -5.364 9.728 -4.259 1.00 95.56 86 ASP A N 1
ATOM 643 C CA . ASP A 1 86 ? -6.177 9.629 -3.036 1.00 95.56 86 ASP A CA 1
ATOM 644 C C . ASP A 1 86 ? -5.332 9.443 -1.758 1.00 95.56 86 ASP A C 1
ATOM 646 O O . ASP A 1 86 ? -5.865 9.396 -0.650 1.00 95.56 86 ASP A O 1
ATOM 650 N N . GLY A 1 87 ? -4.017 9.258 -1.896 1.00 95.88 87 GLY A N 1
ATOM 651 C CA . GLY A 1 87 ? -3.119 8.932 -0.790 1.00 95.88 87 GLY A CA 1
ATOM 652 C C . GLY A 1 87 ? -1.799 8.317 -1.244 1.00 95.88 87 GLY A C 1
ATOM 653 O O . GLY A 1 87 ? -1.453 8.352 -2.432 1.00 95.88 87 GLY A O 1
ATOM 654 N N . TYR A 1 88 ? -1.087 7.723 -0.289 1.00 95.94 88 TYR A N 1
ATOM 655 C CA . TYR A 1 88 ? 0.227 7.114 -0.486 1.00 95.94 88 TYR A CA 1
ATOM 656 C C . TYR A 1 88 ? 0.484 5.952 0.484 1.00 95.94 88 TYR A C 1
ATOM 658 O O . TYR A 1 88 ? -0.163 5.814 1.526 1.00 95.94 88 TYR A O 1
ATOM 666 N N . TRP A 1 89 ? 1.451 5.097 0.143 1.00 96.31 89 TRP A N 1
ATOM 667 C CA . TRP A 1 89 ? 1.942 4.056 1.046 1.00 96.31 89 TRP A CA 1
ATOM 668 C C . TRP A 1 89 ? 3.002 4.627 1.984 1.00 96.31 89 TRP A C 1
ATOM 670 O O . TRP A 1 89 ? 3.906 5.345 1.558 1.00 96.31 89 TRP A O 1
ATOM 680 N N . THR A 1 90 ? 2.944 4.254 3.257 1.00 95.62 90 THR A N 1
ATOM 681 C CA . THR A 1 90 ? 3.939 4.663 4.251 1.00 95.62 90 THR A CA 1
ATOM 682 C C . THR A 1 90 ? 4.311 3.519 5.182 1.00 95.62 90 THR A C 1
ATOM 684 O O . THR A 1 90 ? 3.599 2.515 5.288 1.00 95.62 90 THR A O 1
ATOM 687 N N . TYR A 1 91 ? 5.435 3.677 5.871 1.00 94.88 91 TYR A N 1
ATOM 688 C CA . TYR A 1 91 ? 5.865 2.761 6.917 1.00 94.88 91 TYR A CA 1
ATOM 689 C C . TYR A 1 91 ? 4.963 2.917 8.145 1.00 94.88 91 TYR A C 1
ATOM 691 O O . TYR A 1 91 ? 4.630 4.026 8.560 1.00 94.88 91 TYR A O 1
ATOM 699 N N . ALA A 1 92 ? 4.583 1.795 8.759 1.00 94.38 92 ALA A N 1
ATOM 700 C CA . ALA A 1 92 ? 3.841 1.812 10.021 1.00 94.38 92 ALA A CA 1
ATOM 701 C C . ALA A 1 92 ? 4.718 2.281 11.203 1.00 94.38 92 ALA A C 1
ATOM 703 O O . ALA A 1 92 ? 4.209 2.674 12.252 1.00 94.38 92 ALA A O 1
ATOM 704 N N . GLU A 1 93 ? 6.040 2.233 11.033 1.00 89.50 93 GLU A N 1
ATOM 705 C CA . GLU A 1 93 ? 7.029 2.789 11.952 1.00 89.50 93 GLU 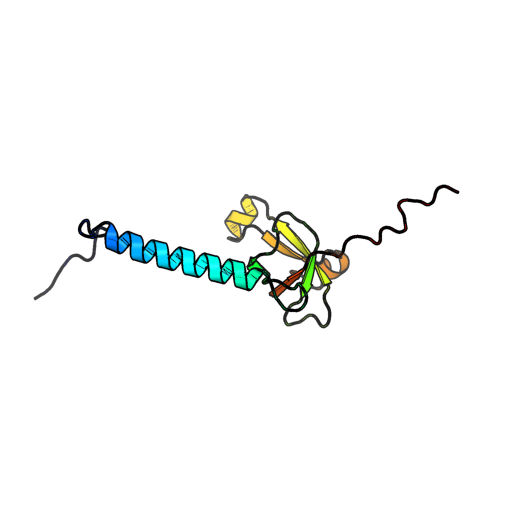A CA 1
ATOM 706 C C . GLU A 1 93 ? 7.263 4.260 11.559 1.00 89.50 93 GLU A C 1
ATOM 708 O O . GLU A 1 93 ? 7.793 4.560 10.487 1.00 89.50 93 GLU A O 1
ATOM 713 N N . GLN A 1 94 ? 6.772 5.184 12.392 1.00 84.12 94 GLN A N 1
ATOM 714 C CA . GLN A 1 94 ? 6.734 6.610 12.047 1.00 84.12 94 GLN A CA 1
ATOM 715 C C . GLN A 1 94 ? 8.121 7.267 12.005 1.00 84.12 94 GLN A C 1
ATOM 717 O O . GLN A 1 94 ? 8.331 8.181 11.216 1.00 84.12 94 GLN A O 1
ATOM 722 N N . LEU A 1 95 ? 9.081 6.789 12.803 1.00 84.06 95 LEU A N 1
ATOM 723 C CA . LEU A 1 95 ? 10.429 7.368 12.846 1.00 84.06 95 LEU A CA 1
ATOM 724 C C . LEU A 1 95 ? 11.214 7.081 11.558 1.00 84.06 95 LEU A C 1
ATOM 726 O O . LEU A 1 95 ? 12.005 7.906 11.108 1.00 84.06 95 LEU A O 1
ATOM 730 N N . ILE A 1 96 ? 10.993 5.915 10.960 1.00 83.25 96 ILE A N 1
ATOM 731 C CA . ILE A 1 96 ? 11.504 5.499 9.662 1.00 83.25 96 ILE A CA 1
ATOM 732 C C . ILE A 1 96 ? 10.846 6.360 8.595 1.00 83.25 96 ILE A C 1
ATOM 734 O O . ILE A 1 96 ? 11.569 6.945 7.792 1.00 83.25 96 ILE A O 1
ATOM 738 N N . ALA A 1 97 ? 9.516 6.500 8.626 1.00 83.69 97 ALA A N 1
ATOM 739 C CA . ALA A 1 97 ? 8.782 7.305 7.649 1.00 83.69 97 ALA A CA 1
ATOM 740 C C . ALA A 1 97 ? 9.307 8.751 7.564 1.00 83.69 97 ALA A C 1
ATOM 742 O O . ALA A 1 97 ? 9.502 9.260 6.459 1.00 83.69 97 ALA A O 1
ATOM 743 N N . ASP A 1 98 ? 9.632 9.370 8.704 1.00 85.88 98 ASP A N 1
ATOM 744 C CA . ASP A 1 98 ? 10.185 10.731 8.772 1.00 85.88 98 ASP A CA 1
ATOM 745 C C . ASP A 1 98 ? 11.543 10.887 8.060 1.00 85.88 98 ASP A C 1
ATOM 747 O O . ASP A 1 98 ? 11.905 11.985 7.633 1.00 85.88 98 ASP A O 1
ATOM 751 N N . VAL A 1 99 ? 12.317 9.804 7.929 1.00 88.19 99 VAL A N 1
ATOM 752 C CA . VAL A 1 99 ? 13.660 9.821 7.326 1.00 88.19 99 VAL A CA 1
ATOM 753 C C . VAL A 1 99 ? 13.649 9.304 5.889 1.00 88.19 99 VAL A C 1
ATOM 755 O O . VAL A 1 99 ? 14.383 9.820 5.045 1.00 88.19 99 VAL A O 1
ATOM 758 N N . THR A 1 100 ? 12.853 8.275 5.598 1.00 86.00 100 THR A N 1
ATOM 759 C CA . THR A 1 100 ? 12.839 7.596 4.294 1.00 86.00 100 THR A CA 1
ATOM 760 C C . THR A 1 100 ? 11.829 8.184 3.315 1.00 86.00 100 THR A C 1
ATOM 762 O O . THR A 1 100 ? 11.965 7.971 2.112 1.00 86.00 100 THR A O 1
ATOM 765 N N . GLY A 1 101 ? 10.820 8.908 3.809 1.00 88.25 101 GLY A N 1
ATOM 766 C CA . GLY A 1 101 ? 9.680 9.351 3.013 1.00 88.25 101 GLY A CA 1
ATOM 767 C C . GLY A 1 101 ? 8.707 8.213 2.698 1.00 88.25 101 GLY A C 1
ATOM 768 O O . GLY A 1 101 ? 8.609 7.231 3.439 1.00 88.25 101 GLY A O 1
ATOM 769 N N . GLU A 1 102 ? 7.978 8.363 1.590 1.00 90.69 102 GLU A N 1
ATOM 770 C CA . GLU A 1 102 ? 6.948 7.419 1.145 1.00 90.69 102 GLU A CA 1
ATOM 771 C C . GLU A 1 102 ? 7.511 6.017 0.869 1.00 90.69 102 GLU A C 1
ATOM 773 O O . GLU A 1 102 ? 8.580 5.848 0.275 1.00 90.69 102 GLU A O 1
ATOM 778 N N . ALA A 1 103 ? 6.746 4.996 1.251 1.00 92.75 103 ALA A N 1
ATOM 779 C CA . ALA A 1 103 ? 7.063 3.611 0.942 1.00 92.75 103 ALA A CA 1
ATOM 780 C C . ALA A 1 103 ? 6.661 3.273 -0.503 1.00 92.75 103 ALA A C 1
ATOM 782 O O . ALA A 1 103 ? 5.668 3.781 -1.027 1.00 92.75 103 ALA A O 1
ATOM 783 N N . LYS A 1 104 ? 7.400 2.365 -1.154 1.00 94.31 104 LYS A N 1
ATOM 784 C CA . LYS A 1 104 ? 7.107 1.911 -2.528 1.00 94.31 104 LYS A CA 1
ATOM 785 C C . LYS A 1 104 ? 6.995 0.384 -2.623 1.00 94.31 104 LYS A C 1
ATOM 787 O O . LYS A 1 104 ? 7.717 -0.240 -3.407 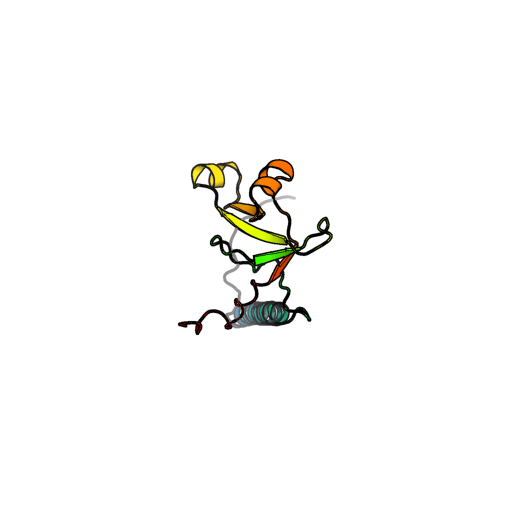1.00 94.31 104 LYS A O 1
ATOM 792 N N . PRO A 1 105 ? 6.096 -0.246 -1.841 1.00 94.75 105 PRO A N 1
ATOM 793 C CA . PRO A 1 105 ? 5.903 -1.684 -1.923 1.00 94.75 105 PRO A CA 1
ATOM 794 C C . PRO A 1 105 ? 5.407 -2.097 -3.310 1.00 94.75 105 PRO A C 1
ATOM 796 O O . PRO A 1 105 ? 4.608 -1.413 -3.941 1.00 94.75 105 PRO A O 1
ATOM 799 N N . THR A 1 106 ? 5.856 -3.264 -3.756 1.00 95.00 106 THR A N 1
ATOM 800 C CA . THR A 1 106 ? 5.378 -3.945 -4.973 1.00 95.00 106 THR A CA 1
ATOM 801 C C . THR A 1 106 ? 4.454 -5.109 -4.639 1.00 95.00 106 THR A C 1
ATOM 803 O O . THR A 1 106 ? 3.583 -5.460 -5.431 1.00 95.00 106 THR A O 1
ATOM 806 N N . HIS A 1 107 ? 4.615 -5.687 -3.447 1.00 94.19 107 HIS A N 1
ATOM 807 C CA . HIS A 1 107 ? 3.826 -6.812 -2.974 1.00 94.19 107 HIS A CA 1
ATOM 808 C C . HIS A 1 107 ? 3.458 -6.634 -1.507 1.00 94.19 107 HIS A C 1
ATOM 810 O O . HIS A 1 107 ? 4.187 -5.999 -0.742 1.00 94.19 107 HIS A O 1
ATOM 816 N N . TRP A 1 108 ? 2.348 -7.250 -1.114 1.00 95.00 108 TRP A N 1
ATOM 817 C CA . TRP A 1 108 ? 1.858 -7.25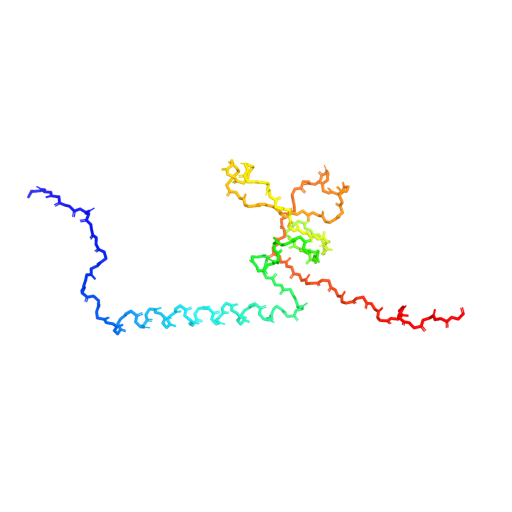4 0.255 1.00 95.00 108 TRP A CA 1
ATOM 818 C C . TRP A 1 108 ? 1.380 -8.638 0.690 1.00 95.00 108 TRP A C 1
ATOM 820 O O . TRP A 1 108 ? 1.059 -9.500 -0.134 1.00 95.00 108 TRP A O 1
ATOM 830 N N . ARG A 1 109 ? 1.287 -8.840 2.000 1.00 94.19 109 ARG A N 1
ATOM 831 C CA . ARG A 1 109 ? 0.520 -9.927 2.611 1.00 94.19 109 ARG A CA 1
ATOM 832 C C . ARG A 1 109 ? -0.054 -9.465 3.953 1.00 94.19 109 ARG A C 1
ATOM 834 O O . ARG A 1 109 ? 0.589 -8.648 4.617 1.00 94.19 109 ARG A O 1
ATOM 841 N N . PRO A 1 110 ? -1.207 -9.995 4.390 1.00 93.25 110 PRO A N 1
ATOM 842 C CA . PRO A 1 110 ? -1.740 -9.680 5.712 1.00 93.25 110 PRO A CA 1
ATOM 843 C C . PRO A 1 110 ? -0.759 -10.092 6.818 1.00 93.25 110 PRO A C 1
ATOM 845 O O . PRO A 1 110 ? 0.063 -11.003 6.642 1.00 93.25 110 PRO A O 1
ATOM 848 N N . LEU A 1 111 ? -0.847 -9.421 7.967 1.00 90.00 111 LEU A N 1
ATOM 849 C CA . LEU A 1 111 ? -0.138 -9.860 9.164 1.00 90.00 111 LEU A CA 1
ATOM 850 C C . LEU A 1 111 ? -0.668 -11.236 9.609 1.00 90.00 111 LEU A C 1
ATOM 852 O O . LEU A 1 111 ? -1.857 -11.516 9.454 1.00 90.00 111 LEU A O 1
ATOM 856 N N . PRO A 1 112 ? 0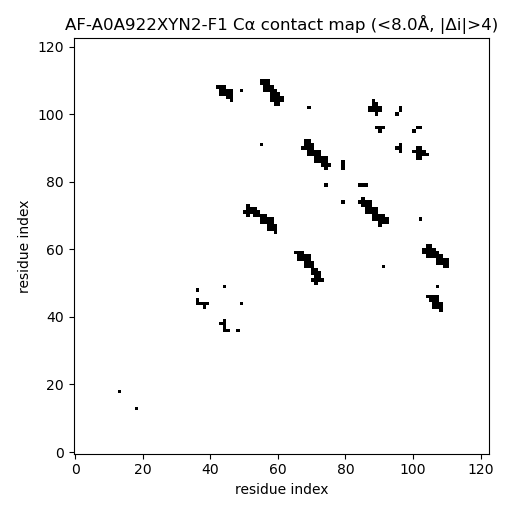.197 -12.126 10.127 1.00 82.31 112 PRO A N 1
ATOM 857 C CA . PRO A 1 112 ? -0.269 -13.381 10.696 1.00 82.31 112 PRO A CA 1
ATOM 858 C C . PRO A 1 112 ? -1.136 -13.106 11.927 1.00 82.31 112 PRO A C 1
ATOM 860 O O . PRO A 1 112 ? -0.870 -12.169 12.681 1.00 82.31 112 PRO A O 1
ATOM 863 N N . GLU A 1 113 ? -2.127 -13.966 12.154 1.00 82.44 113 GLU A N 1
ATOM 864 C CA . GLU A 1 113 ? -2.925 -13.923 13.378 1.00 82.44 113 GLU A CA 1
ATOM 865 C C . GLU A 1 113 ? -2.011 -13.983 14.612 1.00 82.44 113 GLU A C 1
ATOM 867 O O . GLU A 1 113 ? -1.054 -14.774 14.636 1.00 82.44 113 GLU A O 1
ATOM 872 N N . PRO A 1 114 ? -2.279 -13.168 15.647 1.00 78.00 114 PRO A N 1
ATOM 873 C CA . PRO A 1 114 ? -1.507 -13.222 16.870 1.00 78.00 114 PRO A CA 1
ATOM 874 C C . PRO A 1 114 ? -1.572 -14.638 17.466 1.00 78.00 114 PRO A C 1
ATOM 876 O O . PRO A 1 114 ? -2.628 -15.280 17.451 1.00 78.00 114 PRO A O 1
ATOM 879 N N . PRO A 1 115 ? -0.456 -15.163 18.003 1.00 76.88 115 PRO A N 1
ATOM 880 C CA . PRO A 1 115 ? -0.441 -16.499 18.573 1.00 76.88 115 PRO A CA 1
ATOM 881 C C . PRO A 1 115 ? -1.457 -16.591 19.715 1.00 76.88 115 PRO A C 1
ATOM 883 O O . PRO A 1 115 ? -1.419 -15.815 20.668 1.00 76.88 115 PRO A O 1
ATOM 886 N N . SER A 1 116 ? -2.350 -17.579 19.645 1.00 73.62 116 SER A N 1
ATOM 887 C CA . SER A 1 116 ? -3.508 -17.743 20.540 1.00 73.62 116 SER A CA 1
ATOM 888 C C . SER A 1 116 ? -3.161 -18.021 22.017 1.00 73.62 116 SER A C 1
ATOM 890 O O . SER A 1 116 ? -4.052 -18.244 22.833 1.00 73.62 116 SER A O 1
ATOM 892 N N . ALA A 1 117 ? -1.878 -18.015 22.387 1.00 60.19 117 ALA A N 1
ATOM 893 C CA . ALA A 1 117 ? -1.364 -18.444 23.688 1.00 60.19 117 ALA A CA 1
ATOM 894 C C . ALA A 1 117 ? -1.568 -17.438 24.840 1.00 60.19 117 ALA A C 1
ATOM 896 O O . ALA A 1 117 ? -1.219 -17.754 25.973 1.00 60.19 117 ALA A O 1
ATOM 897 N N . LEU A 1 118 ? -2.137 -16.254 24.592 1.00 56.69 118 LEU A N 1
ATOM 898 C CA . LEU A 1 118 ? -2.405 -15.253 25.639 1.00 56.69 118 LEU A CA 1
ATOM 899 C C . LEU A 1 118 ? -3.886 -15.129 26.035 1.00 56.69 118 LEU A C 1
ATOM 901 O O . LEU A 1 118 ? -4.209 -14.345 26.918 1.00 56.69 118 LEU A O 1
ATOM 905 N N . ALA A 1 119 ? -4.789 -15.921 25.449 1.00 55.44 119 ALA A N 1
ATOM 906 C CA . ALA A 1 119 ? -6.225 -15.851 25.749 1.00 55.44 119 ALA A CA 1
ATOM 907 C C . ALA A 1 119 ? -6.682 -16.737 26.933 1.00 55.44 119 ALA A C 1
ATOM 909 O O . ALA A 1 119 ? -7.881 -16.880 27.150 1.00 55.44 119 ALA A O 1
ATOM 910 N N . GLY A 1 120 ? -5.763 -17.356 27.689 1.00 53.56 120 GLY A N 1
ATOM 911 C CA . GLY A 1 120 ? -6.116 -18.369 28.700 1.00 53.56 120 GLY A CA 1
ATOM 912 C C . GLY A 1 120 ? -5.238 -18.420 29.952 1.00 53.56 120 GLY A C 1
ATOM 913 O O . GLY A 1 120 ? -5.114 -19.486 30.546 1.00 53.56 120 GLY A O 1
ATOM 914 N N . GLY A 1 121 ? -4.604 -17.314 30.342 1.00 47.97 121 GLY A N 1
ATOM 915 C CA . GLY A 1 121 ? -3.772 -17.242 31.547 1.00 47.97 121 GLY A CA 1
ATOM 916 C C . GLY A 1 121 ? -4.405 -16.408 32.657 1.00 47.97 121 GLY A C 1
ATOM 917 O O . GLY A 1 121 ? -3.880 -15.348 32.974 1.00 47.97 121 GLY A O 1
ATOM 918 N N . GLU A 1 122 ? -5.514 -16.868 33.237 1.00 50.09 122 GLU A N 1
ATOM 919 C CA . GLU A 1 122 ? -5.854 -16.497 34.615 1.00 50.09 122 GLU A CA 1
ATOM 920 C C . GLU A 1 122 ? -5.129 -17.475 35.549 1.00 50.09 122 GLU A C 1
ATOM 922 O O . GLU A 1 122 ? -5.334 -18.689 35.469 1.00 50.09 122 GLU A O 1
ATOM 927 N N . GLY A 1 123 ? -4.253 -16.946 36.402 1.00 44.59 123 GLY A N 1
ATOM 928 C CA . GLY A 1 123 ? -3.565 -17.659 37.475 1.00 44.59 123 GLY A CA 1
ATOM 929 C C . GLY A 1 123 ? -3.161 -16.686 38.566 1.00 44.59 123 GLY A C 1
ATOM 930 O O . GLY A 1 123 ? -2.546 -15.657 38.210 1.00 44.59 123 GLY A O 1
#

Mean predicted aligned error: 14.8 Å

Nearest PDB structures (foldseek):
  3fdr-assembly1_A  TM=4.640E-01  e=4.427E+00  Homo sapiens
  2wac-assembly2_B  TM=4.022E-01  e=5.013E+00  Drosophila melanogaster

pLDDT: mean 75.58, std 20.4, range [35.59, 97.44]

Radius of gyration: 23.09 Å; Cα contacts (8 Å, |Δi|>4): 133; chains: 1; bounding box: 42×39×90 Å

Solvent-accessible surface area (backbone atoms only — not comparable to full-atom values): 7645 Å² total; per-residue (Å²): 132,90,83,91,79,97,75,81,70,87,68,95,76,73,55,69,72,62,55,48,56,50,53,53,52,51,51,54,50,50,51,51,51,58,56,59,61,68,62,35,97,84,65,4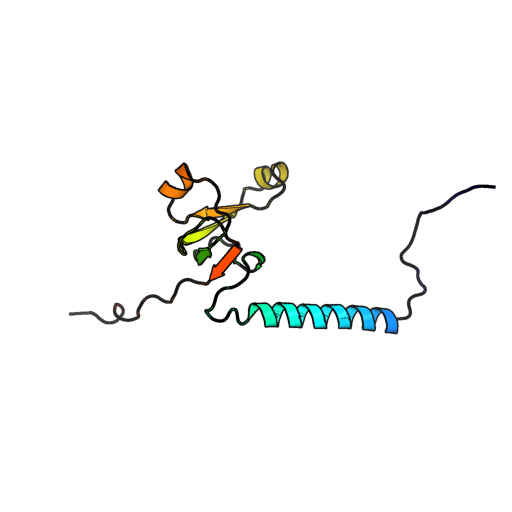5,31,58,39,93,73,54,72,81,80,46,59,69,25,37,26,34,35,96,86,48,96,56,75,40,56,23,26,33,48,70,50,56,76,67,54,18,64,73,72,73,42,68,50,49,43,31,43,68,51,61,76,56,28,77,74,69,47,72,46,70,57,54,30,32,29,78,63,76,79,78,76,78,82,76,82,75,77,86,130

Foldseek 3Di:
DDDDDPDDDPDPPDDPVVVVVVVVVVVVVVVVQVVQQPDPPPQKGFPVPDDQPFAWWFFDDPVDPGTAIKHWDADPPVCCVVVVHRTFMAGPPVVCCVVVPTDDGGITGHDDDDPPVPPDDDD

Sequence (123 aa):
MIDEKGANDAPCWYGSEQADAWAAGFEAARLAYESAKQKGADGWRDIASAPKDGEIFLGTGPEEAWPVAMLWQSYDADDAAEIGSDGYWTYAEQLIADVTGEAKPTHWRPLPEPPSALAGGEG

Secondary structure (DSSP, 8-state):
-----------TT--HHHHHHHHHHHHHHHHHHHHHTT--TTS-EEGGGS--SS--EEEE-SS-SS-EEEEEEEPPHHHHHHHTSSEEEEESSHHHHHHH-S---SEEEEPPPPPGGGSS---